Protein AF-A0A9D4DYD1-F1 (afdb_monomer_lite)

Structure (mmCIF, N/CA/C/O backbone):
data_AF-A0A9D4DYD1-F1
#
_entry.id   AF-A0A9D4DYD1-F1
#
loop_
_atom_site.group_PDB
_atom_site.id
_atom_site.type_symbol
_atom_site.label_atom_id
_atom_site.label_alt_id
_atom_site.label_comp_id
_atom_site.label_asym_id
_atom_site.label_entity_id
_atom_site.label_seq_id
_atom_site.pdbx_PDB_ins_code
_atom_site.Cartn_x
_atom_site.Cartn_y
_atom_site.Cartn_z
_atom_site.occupancy
_atom_site.B_iso_or_equiv
_atom_site.auth_seq_id
_atom_site.auth_comp_id
_atom_site.auth_asym_id
_atom_site.auth_atom_id
_atom_site.pdbx_PDB_model_num
ATOM 1 N N . MET A 1 1 ? -7.680 -1.343 9.621 1.00 71.38 1 MET A N 1
ATOM 2 C CA . MET A 1 1 ? -7.291 -2.514 10.446 1.00 71.38 1 MET A CA 1
ATOM 3 C C . MET A 1 1 ? -6.894 -2.141 11.873 1.00 71.38 1 MET A C 1
ATOM 5 O O . MET A 1 1 ? -7.436 -2.750 12.785 1.00 71.38 1 MET A O 1
ATOM 9 N N . ALA A 1 2 ? -6.040 -1.127 12.068 1.00 70.44 2 ALA A N 1
ATOM 10 C CA . ALA A 1 2 ? -5.402 -0.771 13.347 1.00 70.44 2 ALA A CA 1
ATOM 11 C C . ALA A 1 2 ? -6.279 -0.787 14.620 1.00 70.44 2 ALA A C 1
ATOM 13 O O . ALA A 1 2 ? -5.787 -1.124 15.686 1.00 70.44 2 ALA A O 1
ATOM 14 N N . GLU A 1 3 ? -7.568 -0.459 14.539 1.00 66.12 3 GLU A N 1
ATOM 15 C CA . GLU A 1 3 ? -8.412 -0.329 15.735 1.00 66.12 3 GLU A CA 1
ATOM 16 C C . GLU A 1 3 ? -9.055 -1.645 16.221 1.00 66.12 3 GLU A C 1
ATOM 18 O O . GLU A 1 3 ? -9.570 -1.678 17.337 1.00 66.12 3 GLU A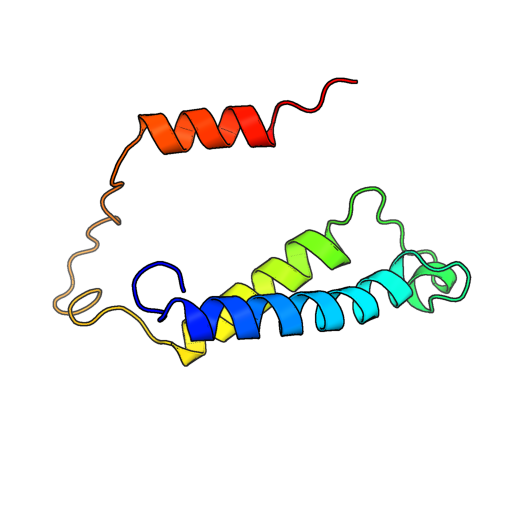 O 1
ATOM 23 N N . ARG A 1 4 ? -9.110 -2.710 15.398 1.00 77.62 4 ARG A N 1
ATOM 24 C CA . ARG A 1 4 ? -9.866 -3.950 15.714 1.00 77.62 4 ARG A CA 1
ATOM 25 C C . ARG A 1 4 ? -9.239 -5.263 15.248 1.00 77.62 4 ARG A C 1
ATOM 27 O O . ARG A 1 4 ? -9.825 -6.324 15.449 1.00 77.62 4 ARG A O 1
ATOM 34 N N . THR A 1 5 ? -8.071 -5.227 14.619 1.00 83.44 5 THR A N 1
ATOM 35 C CA . THR A 1 5 ? -7.365 -6.453 14.236 1.00 83.44 5 THR A CA 1
ATOM 36 C C . THR A 1 5 ? -6.540 -7.005 15.383 1.00 83.44 5 THR A C 1
ATOM 38 O O . THR A 1 5 ? -5.802 -6.265 16.030 1.00 83.44 5 THR A O 1
ATOM 41 N N . LYS A 1 6 ? -6.601 -8.324 15.588 1.00 86.88 6 LYS A N 1
ATOM 42 C CA . LYS A 1 6 ? -5.648 -9.020 16.457 1.00 86.88 6 LYS A CA 1
ATOM 43 C C . LYS A 1 6 ? -4.248 -8.943 15.838 1.00 86.88 6 LYS A C 1
ATOM 45 O O . LYS A 1 6 ? -4.108 -9.080 14.622 1.00 86.88 6 LYS A O 1
ATOM 50 N N . LEU A 1 7 ? -3.223 -8.778 16.675 1.00 88.44 7 LEU A N 1
ATOM 51 C CA . LEU A 1 7 ? -1.830 -8.670 16.227 1.00 88.44 7 LEU A CA 1
ATOM 52 C C . LEU A 1 7 ? -1.372 -9.856 15.346 1.00 88.44 7 LEU A C 1
ATOM 54 O O . LEU A 1 7 ? -0.799 -9.592 14.290 1.00 88.44 7 LEU A O 1
ATOM 58 N N . PRO A 1 8 ? -1.689 -11.132 15.661 1.00 90.56 8 PRO A N 1
ATOM 59 C CA . PRO A 1 8 ? -1.308 -12.253 14.795 1.00 90.56 8 PRO A CA 1
ATOM 60 C C . PRO A 1 8 ? -1.942 -12.185 13.399 1.00 90.56 8 PRO A C 1
ATOM 62 O O . PRO A 1 8 ? -1.290 -12.472 12.400 1.00 90.56 8 PRO A O 1
ATOM 65 N N . SER A 1 9 ? -3.204 -11.749 13.310 1.00 89.00 9 SER A N 1
ATOM 66 C CA . SER A 1 9 ? -3.891 -11.563 12.026 1.00 89.00 9 SER A CA 1
ATOM 67 C C . SER A 1 9 ? -3.250 -10.447 11.201 1.00 89.00 9 SER A C 1
ATOM 69 O O . SER A 1 9 ? -3.150 -10.569 9.984 1.00 89.00 9 SER A O 1
ATOM 71 N N . TYR A 1 10 ? -2.789 -9.378 11.860 1.00 89.06 10 TYR A N 1
ATOM 72 C CA . TYR A 1 10 ? -2.061 -8.290 11.207 1.00 89.06 10 TYR A CA 1
ATOM 73 C C . TYR A 1 10 ? -0.707 -8.757 10.658 1.00 89.06 10 TYR A C 1
ATOM 75 O O . TYR A 1 10 ? -0.382 -8.456 9.515 1.00 89.06 10 TYR A O 1
ATOM 83 N N . MET A 1 11 ? 0.057 -9.528 11.438 1.00 91.25 11 MET A N 1
ATOM 84 C CA . MET A 1 11 ? 1.349 -10.073 11.005 1.00 91.25 11 MET A CA 1
ATOM 85 C C . MET A 1 11 ? 1.198 -10.986 9.784 1.00 91.25 11 MET A C 1
ATOM 87 O O . MET A 1 11 ? 1.894 -10.791 8.790 1.00 91.25 11 MET A O 1
ATOM 91 N N . LEU A 1 12 ? 0.245 -11.924 9.821 1.00 91.69 12 LEU A N 1
ATOM 92 C CA . LEU A 1 12 ? -0.021 -12.820 8.693 1.00 91.69 12 LEU A CA 1
ATOM 93 C C . LEU A 1 12 ? -0.434 -12.039 7.440 1.00 91.69 12 LEU A C 1
ATOM 95 O O . LEU A 1 12 ? 0.093 -12.273 6.355 1.00 91.69 12 LEU A O 1
ATOM 99 N N . PHE A 1 13 ? -1.342 -11.075 7.598 1.00 90.12 13 PHE A N 1
ATOM 100 C CA . PHE A 1 13 ? -1.757 -10.202 6.506 1.00 90.12 13 PHE A CA 1
ATOM 101 C C . PHE A 1 13 ? -0.582 -9.414 5.922 1.00 90.12 13 PHE A C 1
ATOM 103 O O . PHE A 1 13 ? -0.460 -9.317 4.706 1.00 90.12 13 PHE A O 1
ATOM 110 N N . SER A 1 14 ? 0.301 -8.884 6.770 1.00 90.38 14 SER A N 1
ATOM 111 C CA . SER A 1 14 ? 1.481 -8.140 6.332 1.00 90.38 14 SER A CA 1
ATOM 112 C C . SER A 1 14 ? 2.427 -9.015 5.508 1.00 90.38 14 SER A C 1
ATOM 114 O O . SER A 1 14 ? 2.906 -8.565 4.473 1.00 90.38 14 SER A O 1
ATOM 116 N N . MET A 1 15 ? 2.666 -10.265 5.920 1.00 92.56 15 MET A N 1
ATOM 117 C CA . MET A 1 15 ? 3.494 -11.203 5.152 1.00 92.56 15 MET A CA 1
ATOM 118 C C . MET A 1 15 ? 2.870 -11.527 3.791 1.00 92.56 15 MET A C 1
ATOM 120 O O . MET A 1 15 ? 3.563 -11.506 2.776 1.00 92.56 15 MET A O 1
ATOM 124 N N . LEU A 1 16 ? 1.557 -11.773 3.754 1.00 91.12 16 LEU A N 1
ATOM 125 C CA . LEU A 1 16 ? 0.832 -12.012 2.504 1.00 91.12 16 LEU A CA 1
ATOM 126 C C . LEU A 1 16 ? 0.884 -10.791 1.582 1.00 91.12 16 LEU A C 1
ATOM 128 O O . LEU A 1 16 ? 1.133 -10.936 0.388 1.00 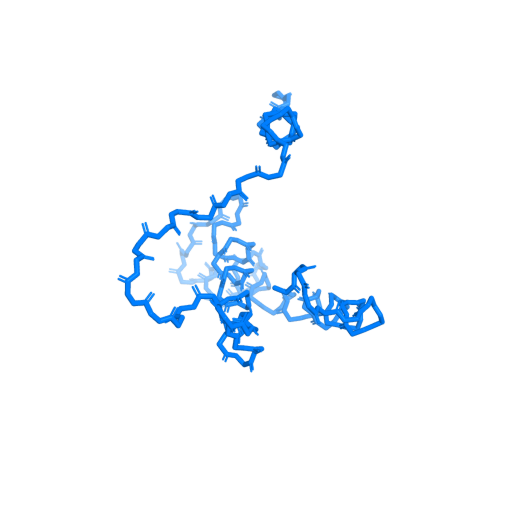91.12 16 LEU A O 1
ATOM 132 N N . ASN A 1 17 ? 0.703 -9.590 2.133 1.00 90.62 17 ASN A N 1
ATOM 133 C CA . ASN A 1 17 ? 0.763 -8.346 1.378 1.00 90.62 17 ASN A CA 1
ATOM 134 C C . ASN A 1 17 ? 2.154 -8.103 0.770 1.00 90.62 17 ASN A C 1
ATOM 136 O O . ASN A 1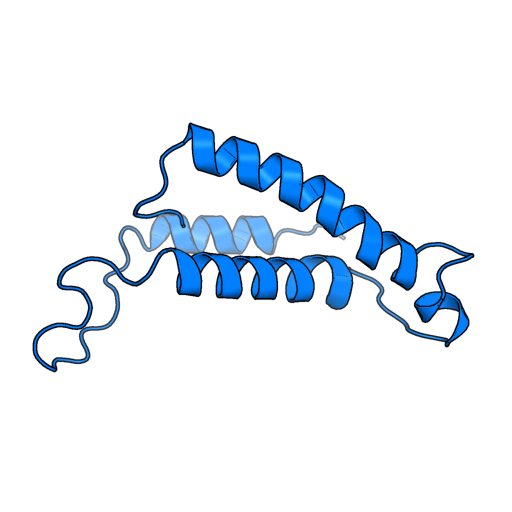 17 ? 2.234 -7.596 -0.344 1.00 90.62 17 ASN A O 1
ATOM 140 N N . SER A 1 18 ? 3.239 -8.506 1.442 1.00 89.69 18 SER A N 1
ATOM 141 C CA . SER A 1 18 ? 4.596 -8.426 0.880 1.00 89.69 18 SER A CA 1
ATOM 142 C C . SER A 1 18 ? 4.771 -9.288 -0.373 1.00 89.69 18 SER A C 1
ATOM 144 O O . SER A 1 18 ? 5.376 -8.839 -1.343 1.00 89.69 18 SER A O 1
ATOM 146 N N . VAL A 1 19 ? 4.211 -10.502 -0.384 1.00 90.88 19 VAL A N 1
ATOM 147 C CA . VAL A 1 19 ? 4.232 -11.379 -1.570 1.00 90.88 19 VAL A CA 1
ATOM 148 C C . VAL A 1 19 ? 3.353 -10.804 -2.681 1.00 90.88 19 VAL A C 1
ATOM 150 O O . VAL A 1 19 ? 3.744 -10.780 -3.846 1.00 90.88 19 VAL A O 1
ATOM 153 N N . LEU A 1 20 ? 2.176 -10.290 -2.316 1.00 90.62 20 LEU A N 1
ATOM 154 C CA . LEU A 1 20 ? 1.237 -9.666 -3.248 1.00 90.62 20 LEU A CA 1
ATOM 155 C C . LEU A 1 20 ? 1.839 -8.431 -3.923 1.00 90.62 20 LEU A C 1
ATOM 157 O O . LEU A 1 20 ? 1.664 -8.256 -5.122 1.00 90.62 20 LEU A O 1
ATOM 161 N N . PHE A 1 21 ? 2.592 -7.620 -3.177 1.00 92.44 21 PHE A N 1
ATOM 162 C CA . PHE A 1 21 ? 3.324 -6.461 -3.687 1.00 92.44 21 PHE A CA 1
ATOM 163 C C . PHE A 1 21 ? 4.354 -6.831 -4.766 1.00 92.44 21 PHE A C 1
ATOM 165 O O . PHE A 1 21 ? 4.527 -6.081 -5.727 1.00 92.44 21 PHE A O 1
ATOM 172 N N . SER A 1 22 ? 5.011 -7.992 -4.653 1.00 92.94 22 SER A N 1
ATOM 173 C CA . SER A 1 22 ? 6.042 -8.414 -5.612 1.00 92.94 22 SER A CA 1
ATOM 174 C C . SER A 1 22 ? 5.508 -8.563 -7.040 1.00 92.94 22 SER A C 1
ATOM 176 O O . SER A 1 22 ? 6.253 -8.343 -7.993 1.00 92.94 22 SER A O 1
ATOM 178 N N . VAL A 1 23 ? 4.225 -8.898 -7.208 1.00 93.38 23 VAL A N 1
ATOM 179 C CA . VAL A 1 23 ? 3.623 -9.126 -8.529 1.00 93.38 23 VAL A CA 1
ATOM 180 C C . VAL A 1 23 ? 3.435 -7.808 -9.309 1.00 93.38 23 VAL A C 1
ATOM 182 O O . VAL A 1 23 ? 4.022 -7.687 -10.386 1.00 93.38 23 VAL A O 1
ATOM 185 N N . PRO A 1 24 ? 2.726 -6.778 -8.797 1.00 91.88 24 PRO A N 1
ATOM 186 C CA . PRO A 1 24 ? 2.654 -5.469 -9.449 1.00 91.88 24 PRO A CA 1
ATOM 187 C C . PRO A 1 24 ? 4.012 -4.778 -9.571 1.00 91.88 24 PRO A C 1
ATOM 189 O O . PRO A 1 24 ? 4.269 -4.130 -10.582 1.00 91.88 24 PRO A O 1
ATOM 192 N N . ALA A 1 25 ? 4.898 -4.939 -8.580 1.00 93.44 25 ALA A N 1
ATOM 193 C CA . ALA A 1 25 ? 6.256 -4.408 -8.659 1.00 93.44 25 ALA A CA 1
ATOM 194 C C . ALA A 1 25 ? 7.022 -5.004 -9.852 1.00 93.44 25 ALA A C 1
ATOM 196 O O . ALA A 1 25 ? 7.671 -4.270 -10.593 1.00 93.44 25 ALA A O 1
ATOM 197 N N . HIS A 1 26 ? 6.887 -6.312 -10.100 1.00 93.69 26 HIS A N 1
ATOM 198 C CA . HIS A 1 26 ? 7.488 -6.958 -11.267 1.00 93.69 26 HIS A CA 1
ATOM 199 C C . HIS A 1 26 ? 6.913 -6.422 -12.583 1.00 93.69 26 HIS A C 1
ATOM 201 O O . HIS A 1 26 ? 7.661 -6.164 -13.519 1.00 93.69 26 HIS A O 1
ATOM 207 N N . TRP A 1 27 ? 5.599 -6.209 -12.671 1.00 94.19 27 TRP A N 1
ATOM 208 C CA . TRP A 1 27 ? 4.986 -5.689 -13.897 1.00 94.19 27 TRP A CA 1
ATOM 209 C C . TRP A 1 27 ? 5.516 -4.308 -14.290 1.00 94.19 27 TRP A C 1
ATOM 211 O O . TRP A 1 27 ? 5.705 -4.057 -15.480 1.00 94.19 27 TRP A O 1
ATOM 221 N N . VAL A 1 28 ? 5.735 -3.439 -13.300 1.00 93.62 28 VAL A N 1
ATOM 222 C CA . VAL A 1 28 ? 6.076 -2.023 -13.491 1.00 93.62 28 VAL A CA 1
ATOM 223 C C . VAL A 1 28 ? 7.586 -1.779 -13.567 1.00 93.62 28 VAL A C 1
ATOM 225 O O . VAL A 1 28 ? 8.021 -0.964 -14.376 1.00 93.62 28 VAL A O 1
ATOM 228 N N . TRP A 1 29 ? 8.388 -2.465 -12.746 1.00 93.56 29 TRP A N 1
ATOM 229 C CA . TRP A 1 29 ? 9.819 -2.163 -12.589 1.00 93.56 29 TRP A CA 1
ATOM 230 C C . TRP A 1 29 ? 10.774 -3.219 -13.137 1.00 93.56 29 TRP A C 1
ATOM 232 O O . TRP A 1 29 ? 11.958 -2.926 -13.296 1.00 93.56 29 TRP A O 1
ATOM 242 N N . ALA A 1 30 ? 10.317 -4.444 -13.413 1.00 93.50 30 ALA A N 1
ATOM 243 C CA . ALA A 1 30 ? 11.200 -5.429 -14.024 1.00 93.50 30 ALA A CA 1
ATOM 244 C C . ALA A 1 30 ? 11.423 -5.103 -15.504 1.00 93.50 30 ALA A C 1
ATOM 246 O O . ALA A 1 30 ? 10.503 -4.680 -16.204 1.00 93.50 30 ALA A O 1
ATOM 247 N N . SER A 1 31 ? 12.629 -5.376 -16.005 1.00 90.00 31 SER A N 1
ATOM 248 C CA . SER A 1 31 ? 12.977 -5.172 -17.418 1.00 90.00 31 SER A CA 1
ATOM 249 C C . SER A 1 31 ? 12.113 -6.002 -18.373 1.00 90.00 31 SER A C 1
ATOM 251 O O . SER A 1 31 ? 11.859 -5.588 -19.500 1.00 90.00 31 SER A O 1
ATOM 253 N N . ASN A 1 32 ? 11.630 -7.159 -17.916 1.00 93.56 32 ASN A N 1
ATOM 254 C CA . ASN A 1 32 ? 10.690 -8.028 -18.622 1.00 93.56 32 ASN A CA 1
ATOM 255 C C . ASN A 1 32 ? 9.227 -7.839 -18.167 1.00 93.56 32 ASN A C 1
ATOM 257 O O . ASN A 1 32 ? 8.366 -8.649 -18.514 1.00 93.56 32 ASN A O 1
ATOM 261 N N . GLY A 1 33 ? 8.941 -6.807 -17.372 1.00 92.62 33 GLY A N 1
ATOM 262 C CA . GLY A 1 33 ? 7.595 -6.473 -16.929 1.00 92.62 33 GLY A CA 1
ATOM 263 C C . GLY A 1 33 ? 6.735 -5.998 -18.098 1.00 92.62 33 GLY A C 1
ATOM 264 O O . GLY A 1 33 ? 7.165 -5.197 -18.926 1.00 92.62 33 GLY A O 1
ATOM 265 N N . TRP A 1 34 ? 5.496 -6.478 -18.184 1.00 94.69 34 TRP A N 1
ATOM 266 C CA . TRP A 1 34 ? 4.623 -6.138 -19.310 1.00 94.69 34 TRP A CA 1
ATOM 267 C C . TRP A 1 34 ? 4.196 -4.660 -19.304 1.00 94.69 34 TRP A C 1
ATOM 269 O O . TRP A 1 34 ? 4.113 -4.058 -20.369 1.00 94.69 34 TRP A O 1
ATOM 279 N N . LEU A 1 35 ? 3.976 -4.048 -18.130 1.00 92.00 35 LEU A N 1
ATOM 280 C CA . LEU A 1 35 ? 3.677 -2.611 -18.029 1.00 92.00 35 LEU A CA 1
ATOM 281 C C . LEU A 1 35 ? 4.908 -1.765 -18.355 1.00 92.00 35 LEU A C 1
ATOM 283 O O . LEU A 1 35 ? 4.781 -0.742 -19.026 1.00 92.00 35 LEU A O 1
ATOM 287 N N . HIS A 1 36 ? 6.091 -2.217 -17.936 1.00 91.69 36 HIS A N 1
ATOM 288 C CA . HIS A 1 36 ? 7.353 -1.598 -18.327 1.00 91.69 36 HIS A CA 1
ATOM 289 C C . HIS A 1 36 ? 7.532 -1.606 -19.856 1.00 91.69 36 HIS A C 1
ATOM 291 O O . HIS A 1 36 ? 7.809 -0.568 -20.452 1.00 91.69 36 HIS A O 1
ATOM 297 N N . ALA A 1 37 ? 7.273 -2.744 -20.510 1.00 93.31 37 ALA A N 1
ATOM 298 C CA . ALA A 1 37 ? 7.357 -2.885 -21.966 1.00 93.31 37 ALA A CA 1
ATOM 299 C C . ALA A 1 37 ? 6.341 -2.019 -22.737 1.00 93.31 37 ALA A C 1
ATOM 301 O O . ALA A 1 37 ? 6.602 -1.629 -23.873 1.00 93.31 37 ALA A O 1
ATOM 302 N N . LEU A 1 38 ? 5.200 -1.687 -22.123 1.00 94.62 38 LEU A N 1
ATOM 303 C CA . LEU A 1 38 ? 4.211 -0.753 -22.675 1.00 94.62 38 LEU A CA 1
ATOM 304 C C . LEU A 1 38 ? 4.610 0.728 -22.518 1.00 94.62 38 LEU A C 1
ATOM 306 O O . LEU A 1 38 ? 3.883 1.601 -22.990 1.00 94.62 38 LEU A O 1
ATOM 310 N N . GLY A 1 39 ? 5.742 1.025 -21.871 1.00 92.31 39 GLY A N 1
ATOM 311 C CA . GLY A 1 39 ? 6.243 2.385 -21.670 1.00 92.31 39 GLY A CA 1
ATOM 312 C C . GLY A 1 39 ? 5.700 3.085 -20.423 1.00 92.31 39 GLY A C 1
ATOM 313 O O . GLY A 1 39 ? 5.771 4.311 -20.338 1.00 92.31 39 GLY A O 1
ATOM 314 N N . LEU A 1 40 ? 5.148 2.345 -19.452 1.00 91.62 40 LEU A N 1
ATOM 315 C CA . LEU A 1 40 ? 4.734 2.926 -18.175 1.00 91.62 40 LEU A CA 1
ATOM 316 C C . LEU A 1 40 ? 5.955 3.457 -17.410 1.00 91.62 40 LEU A C 1
ATOM 318 O O . LEU A 1 40 ? 6.926 2.734 -17.189 1.00 91.62 40 LEU A O 1
ATOM 322 N N . VAL A 1 41 ?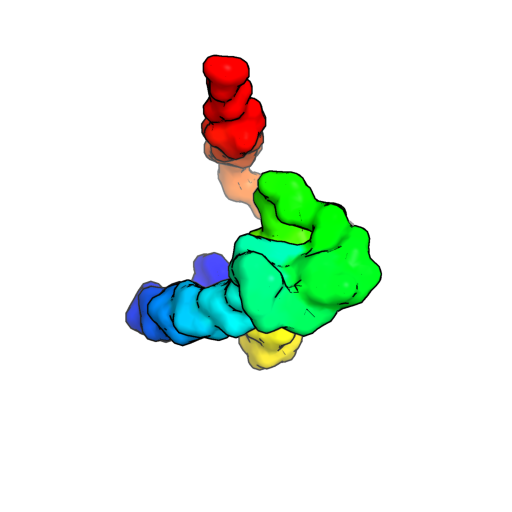 5.865 4.702 -16.941 1.00 91.12 41 VAL A N 1
ATOM 323 C CA . VAL A 1 41 ? 6.893 5.337 -16.111 1.00 91.12 41 VAL A CA 1
ATOM 324 C C . VAL A 1 41 ? 6.362 5.516 -14.693 1.00 91.12 41 VAL A C 1
ATOM 326 O O . VAL A 1 41 ? 5.450 6.306 -14.458 1.00 91.12 41 VAL A O 1
ATOM 329 N N . ASP A 1 42 ? 6.960 4.803 -13.741 1.00 91.81 42 ASP A N 1
ATOM 330 C CA . ASP A 1 42 ? 6.731 4.979 -12.306 1.00 91.81 42 ASP A CA 1
ATOM 331 C C . ASP A 1 42 ? 8.078 4.966 -11.570 1.00 91.81 42 ASP A C 1
ATOM 333 O O . ASP A 1 42 ? 8.695 3.916 -11.396 1.00 91.81 42 ASP A O 1
ATOM 337 N N . ILE A 1 43 ? 8.550 6.151 -11.174 1.00 86.50 43 ILE A N 1
ATOM 338 C CA . ILE A 1 43 ? 9.912 6.362 -10.653 1.00 86.50 43 ILE A CA 1
ATOM 339 C C . ILE A 1 43 ? 10.019 5.976 -9.171 1.00 86.50 43 ILE A C 1
ATOM 341 O O . ILE A 1 43 ? 11.046 5.462 -8.740 1.00 86.50 43 ILE A O 1
ATOM 345 N N . ALA A 1 44 ? 8.965 6.230 -8.390 1.00 86.25 44 ALA A N 1
ATOM 346 C CA . ALA A 1 44 ? 8.993 6.131 -6.927 1.00 86.25 44 ALA A CA 1
ATOM 347 C C . ALA A 1 44 ? 7.910 5.206 -6.342 1.00 86.25 44 ALA A C 1
ATOM 349 O O . ALA A 1 44 ? 7.828 5.047 -5.127 1.00 86.25 44 ALA A O 1
ATOM 350 N N . GLY A 1 45 ? 7.085 4.572 -7.182 1.00 88.94 45 GLY A N 1
ATOM 351 C CA . GLY A 1 45 ? 6.129 3.549 -6.758 1.00 88.94 45 GLY A CA 1
ATOM 352 C C . GLY A 1 45 ? 4.728 4.066 -6.479 1.00 88.94 45 GLY A C 1
ATOM 353 O O . GLY A 1 45 ? 4.039 3.529 -5.609 1.00 88.94 45 GLY A O 1
ATOM 354 N N . ALA A 1 46 ? 4.269 5.073 -7.220 1.00 89.81 46 ALA A N 1
ATOM 355 C CA . ALA A 1 46 ? 2.887 5.538 -7.132 1.00 89.81 46 ALA A CA 1
ATOM 356 C C . ALA A 1 46 ? 1.886 4.387 -7.362 1.00 89.81 46 ALA A C 1
ATOM 358 O O . ALA A 1 46 ? 0.886 4.280 -6.652 1.00 89.81 46 ALA A O 1
ATOM 359 N N . GLY A 1 47 ? 2.176 3.478 -8.295 1.00 90.75 47 GLY A N 1
ATOM 360 C CA . GLY A 1 47 ? 1.374 2.287 -8.550 1.00 90.75 47 GLY A CA 1
ATOM 361 C C . GLY A 1 47 ? 1.620 1.180 -7.522 1.00 90.75 47 GLY A C 1
ATOM 362 O O . GLY A 1 47 ? 0.766 0.948 -6.659 1.00 90.75 47 GLY A O 1
ATOM 363 N N . PRO A 1 48 ? 2.768 0.480 -7.587 1.00 91.31 48 PRO A N 1
ATOM 364 C CA . PRO A 1 48 ? 3.026 -0.694 -6.761 1.00 91.31 48 PRO A C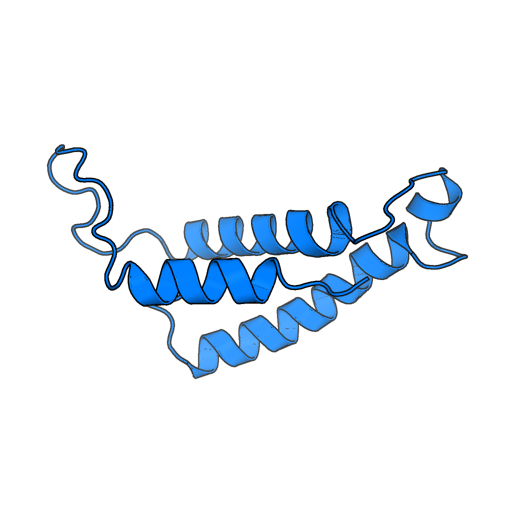A 1
ATOM 365 C C . PRO A 1 48 ? 2.976 -0.435 -5.254 1.00 91.31 48 PRO A C 1
ATOM 367 O O . PRO A 1 48 ? 2.544 -1.313 -4.518 1.00 91.31 48 PRO A O 1
ATOM 370 N N . VAL A 1 49 ? 3.394 0.740 -4.771 1.00 91.50 49 VAL A N 1
ATOM 371 C CA . VAL A 1 49 ? 3.437 1.035 -3.329 1.00 91.50 49 VAL A CA 1
ATOM 372 C C . VAL A 1 49 ? 2.133 1.691 -2.878 1.00 91.50 49 VAL A C 1
ATOM 374 O O . VAL A 1 49 ? 1.430 1.150 -2.021 1.00 91.50 49 VAL A O 1
ATOM 377 N N . HIS A 1 50 ? 1.772 2.838 -3.462 1.00 92.62 50 HIS A N 1
ATOM 378 C CA . HIS A 1 50 ? 0.647 3.635 -2.965 1.00 92.62 50 HIS A CA 1
ATOM 379 C C . HIS A 1 50 ? -0.720 3.100 -3.401 1.00 92.62 50 HIS A C 1
ATOM 381 O O . HIS A 1 50 ? -1.602 2.942 -2.555 1.00 92.62 50 HIS A O 1
ATOM 387 N N . ILE A 1 51 ? -0.915 2.795 -4.689 1.00 93.06 51 ILE A N 1
ATOM 388 C CA . ILE A 1 51 ? -2.212 2.308 -5.185 1.00 93.06 51 ILE A CA 1
ATOM 389 C C . ILE A 1 51 ? -2.504 0.907 -4.651 1.00 93.06 51 ILE A C 1
ATOM 391 O O . ILE A 1 51 ? -3.576 0.691 -4.087 1.00 93.06 51 ILE A O 1
ATOM 395 N N . VAL A 1 52 ? -1.564 -0.036 -4.774 1.00 93.12 52 VAL A N 1
ATOM 396 C CA . VAL A 1 52 ? -1.775 -1.412 -4.287 1.00 93.12 52 VAL A CA 1
ATOM 397 C C . VAL A 1 52 ? -1.988 -1.416 -2.774 1.00 93.12 52 VAL A C 1
ATOM 399 O O . VAL A 1 52 ? -2.959 -2.000 -2.296 1.00 93.12 52 VAL A O 1
ATOM 402 N N . GLY A 1 53 ? -1.145 -0.710 -2.011 1.00 91.75 53 GLY A N 1
ATOM 403 C CA . GLY A 1 53 ? -1.303 -0.598 -0.559 1.00 91.75 53 GLY A CA 1
ATOM 404 C C . GLY A 1 53 ? -2.633 0.047 -0.155 1.00 91.75 53 GLY A C 1
ATOM 405 O O . GLY A 1 53 ? -3.327 -0.456 0.734 1.00 91.75 53 GLY A O 1
ATOM 406 N N . GLY A 1 54 ? -3.031 1.119 -0.844 1.00 92.31 54 GLY A N 1
ATOM 407 C CA . GLY A 1 54 ? -4.302 1.807 -0.623 1.00 92.31 54 GLY A CA 1
ATOM 408 C C . GLY A 1 54 ? -5.514 0.921 -0.915 1.00 92.31 54 GLY A C 1
ATOM 409 O O . GLY A 1 54 ? -6.435 0.848 -0.098 1.00 92.31 54 GLY A O 1
ATOM 410 N N . PHE A 1 55 ? -5.502 0.194 -2.035 1.00 93.88 55 PHE A N 1
ATOM 411 C CA . PHE A 1 55 ? -6.599 -0.690 -2.427 1.00 93.88 55 PHE A CA 1
ATOM 412 C C . PHE A 1 55 ? -6.713 -1.902 -1.499 1.00 93.88 55 PHE A C 1
ATOM 414 O O . PHE A 1 55 ? -7.811 -2.258 -1.072 1.00 93.88 55 PHE A O 1
ATOM 421 N N . THR A 1 56 ? -5.585 -2.488 -1.097 1.00 91.81 56 THR A N 1
ATOM 422 C CA . THR A 1 56 ? -5.554 -3.562 -0.100 1.00 91.81 56 THR A CA 1
ATOM 423 C C . THR A 1 56 ? -6.116 -3.088 1.245 1.00 91.81 56 THR A C 1
ATOM 425 O O . THR A 1 56 ? -6.920 -3.788 1.863 1.00 91.81 56 THR A O 1
ATOM 428 N N . GLY A 1 57 ? -5.787 -1.865 1.675 1.00 90.62 57 GLY A N 1
ATOM 429 C CA . GLY A 1 57 ? -6.385 -1.237 2.856 1.00 90.62 57 GLY A CA 1
ATOM 430 C C . GLY A 1 57 ? -7.897 -1.010 2.723 1.00 90.62 57 GLY A C 1
ATOM 431 O O . GLY A 1 57 ? -8.654 -1.292 3.658 1.00 90.62 57 GLY A O 1
ATOM 432 N N . LEU A 1 58 ? -8.355 -0.551 1.556 1.00 92.25 58 LEU A N 1
ATOM 433 C CA . LEU A 1 58 ? -9.774 -0.373 1.250 1.00 92.25 58 LEU A CA 1
ATOM 434 C C . LEU A 1 58 ? -10.535 -1.704 1.329 1.00 92.25 58 LEU A C 1
ATOM 436 O O . LEU A 1 58 ? -11.499 -1.816 2.082 1.00 92.25 58 LEU A O 1
ATOM 440 N N . VAL A 1 59 ? -10.072 -2.741 0.632 1.00 92.25 59 VAL A N 1
ATOM 441 C CA . VAL A 1 59 ? -10.700 -4.071 0.662 1.00 92.25 59 VAL A CA 1
ATOM 442 C C . VAL A 1 59 ? -10.701 -4.636 2.084 1.00 92.25 59 VAL A C 1
ATOM 444 O O . VAL A 1 59 ? -11.736 -5.095 2.570 1.00 92.25 59 VAL A O 1
ATOM 447 N N . ALA A 1 60 ? -9.581 -4.533 2.802 1.00 89.75 60 ALA A N 1
ATOM 448 C CA . ALA A 1 60 ? -9.490 -5.003 4.180 1.00 89.75 60 ALA A CA 1
ATOM 449 C C . ALA A 1 60 ? -10.479 -4.283 5.113 1.00 89.75 60 ALA A C 1
ATOM 451 O O . ALA A 1 60 ? -11.068 -4.908 5.995 1.00 89.75 60 ALA A O 1
ATOM 452 N N . THR A 1 61 ? -10.692 -2.976 4.934 1.00 89.44 61 THR A N 1
ATOM 453 C CA . THR A 1 61 ? -11.665 -2.219 5.740 1.00 89.44 61 THR A CA 1
ATOM 454 C C . THR A 1 61 ? -13.115 -2.527 5.376 1.00 89.44 61 THR A C 1
ATOM 456 O O . THR A 1 61 ? -13.939 -2.623 6.286 1.00 89.44 61 THR A O 1
ATOM 459 N N . LEU A 1 62 ? -13.424 -2.761 4.097 1.00 90.50 62 LEU A N 1
ATOM 460 C CA . LEU A 1 62 ? -14.752 -3.201 3.655 1.00 90.50 62 LEU A CA 1
ATOM 461 C C . LEU A 1 62 ? -15.131 -4.555 4.269 1.00 90.50 62 LEU A C 1
ATOM 463 O O . LEU A 1 62 ? -16.250 -4.721 4.754 1.00 90.50 62 LEU A O 1
ATOM 467 N N . ILE A 1 63 ? -14.184 -5.497 4.316 1.00 90.31 63 ILE A N 1
ATOM 468 C CA . ILE A 1 63 ? -14.385 -6.820 4.923 1.00 90.31 63 ILE A CA 1
ATOM 469 C C . ILE A 1 63 ? -14.510 -6.712 6.449 1.00 90.31 63 ILE A C 1
ATOM 471 O O . ILE A 1 63 ? -15.418 -7.298 7.040 1.00 90.31 63 ILE A O 1
ATOM 475 N N . LEU A 1 64 ? -13.619 -5.948 7.096 1.00 89.00 64 LEU A N 1
ATOM 476 C CA . LEU A 1 64 ? -13.597 -5.793 8.555 1.00 89.00 64 LEU A CA 1
ATOM 477 C C . LEU A 1 64 ? -14.824 -5.046 9.096 1.00 89.00 64 LEU A C 1
ATOM 479 O O . LEU A 1 64 ? -15.195 -5.266 10.250 1.00 89.00 64 LEU A O 1
ATOM 483 N N . LYS A 1 65 ? -15.455 -4.206 8.261 1.00 87.56 65 LYS A N 1
ATOM 484 C CA . LYS A 1 65 ? -16.598 -3.344 8.594 1.00 87.56 65 LYS A CA 1
ATOM 485 C C . LYS A 1 65 ? -16.247 -2.253 9.626 1.00 87.56 65 LYS A C 1
ATOM 487 O O . LYS A 1 65 ? -15.191 -2.286 10.267 1.00 87.56 65 LYS A O 1
ATOM 492 N N . PRO A 1 66 ? -17.097 -1.221 9.777 1.00 85.19 66 PRO A N 1
ATOM 493 C CA . PRO A 1 66 ? -16.846 -0.157 10.742 1.00 85.19 66 PRO A CA 1
ATOM 494 C C . PRO A 1 66 ? -16.921 -0.615 12.196 1.00 85.19 66 PRO A C 1
ATOM 496 O O . PRO A 1 66 ? -17.547 -1.619 12.538 1.00 85.19 66 PRO A O 1
ATOM 499 N N . ARG A 1 67 ? -16.323 0.185 13.087 1.00 82.06 67 ARG A N 1
ATOM 500 C CA . ARG A 1 67 ? -16.460 -0.024 14.531 1.00 82.06 67 ARG A CA 1
ATOM 501 C C . ARG A 1 67 ? -17.940 0.009 14.938 1.00 82.06 67 ARG A C 1
ATOM 503 O O . ARG A 1 67 ? -18.701 0.855 14.470 1.00 82.06 67 ARG A O 1
ATOM 510 N N . HIS A 1 68 ? -18.330 -0.872 15.860 1.00 80.94 68 HIS A N 1
ATOM 511 C CA . HIS A 1 68 ? -19.644 -0.812 16.511 1.00 80.94 68 HIS A CA 1
ATOM 512 C C . HIS A 1 68 ? -19.895 0.594 17.058 1.00 80.94 68 HIS A C 1
ATOM 514 O O . HIS A 1 68 ? -19.004 1.178 17.675 1.00 80.94 68 HIS A O 1
ATOM 520 N N . GLY A 1 69 ? -21.085 1.135 16.803 1.00 78.94 69 GLY A N 1
ATOM 521 C CA . GLY A 1 69 ? -21.448 2.480 17.245 1.00 78.94 69 GLY A CA 1
ATOM 522 C C . GLY A 1 69 ? -20.855 3.624 16.414 1.00 78.94 69 GLY A C 1
ATOM 523 O O . GLY A 1 69 ? -21.231 4.765 16.643 1.00 78.94 69 GLY A O 1
ATOM 524 N N . ARG A 1 70 ? -19.960 3.373 15.439 1.00 76.44 70 ARG A N 1
ATOM 525 C CA . ARG A 1 70 ? -19.254 4.456 14.720 1.00 76.44 70 ARG A CA 1
ATOM 526 C C . ARG A 1 70 ? -20.166 5.333 13.868 1.00 76.44 70 ARG A C 1
ATOM 528 O O . ARG A 1 70 ? -19.900 6.526 13.762 1.00 76.44 70 ARG A O 1
ATOM 535 N N . TYR A 1 71 ? -21.185 4.729 13.264 1.00 80.62 71 TYR A N 1
ATOM 536 C CA . TYR A 1 71 ? -22.115 5.381 12.335 1.00 80.62 71 TYR A CA 1
ATOM 537 C C . TYR A 1 71 ? -23.579 5.279 12.795 1.00 80.62 71 TYR A C 1
ATOM 539 O O . TYR A 1 71 ? -24.492 5.402 11.986 1.00 80.62 71 TYR A O 1
ATOM 547 N N . VAL A 1 72 ? -23.817 4.998 14.080 1.00 72.94 72 VAL A N 1
ATOM 548 C CA . VAL A 1 72 ? -25.168 4.795 14.625 1.00 72.94 72 VAL A CA 1
ATOM 549 C C . VAL A 1 72 ? -25.678 6.120 15.188 1.00 72.94 72 VAL A C 1
ATOM 551 O O . VAL A 1 72 ? -25.008 6.705 16.034 1.00 72.94 72 VAL A O 1
ATOM 554 N N . GLY A 1 73 ? -26.846 6.581 14.727 1.00 67.44 73 GLY A N 1
ATOM 555 C CA . GLY A 1 73 ? -27.397 7.897 15.070 1.00 67.44 73 GLY A CA 1
ATOM 556 C C . GLY A 1 73 ? -26.642 9.009 14.342 1.00 67.44 73 GLY A C 1
ATOM 557 O O . GLY A 1 73 ? -25.497 9.309 14.664 1.00 67.44 73 GLY A O 1
ATOM 558 N N . VAL A 1 74 ? -27.262 9.590 13.316 1.00 61.44 74 VAL A N 1
ATOM 559 C CA . VAL A 1 74 ? -26.643 10.567 12.410 1.00 61.44 74 VAL A CA 1
ATOM 560 C C . VAL A 1 74 ? -26.154 11.792 13.183 1.00 61.44 74 VAL A C 1
ATOM 562 O O . VAL A 1 74 ? -26.886 12.746 13.409 1.00 61.44 74 VAL A O 1
ATOM 565 N N . VAL A 1 75 ? -24.882 11.784 13.557 1.00 60.00 75 VAL A N 1
ATOM 566 C CA . VAL A 1 75 ? -24.107 12.990 13.807 1.00 60.00 75 VAL A CA 1
ATOM 567 C C . VAL A 1 75 ? -22.768 12.748 13.134 1.00 60.00 75 VAL A C 1
ATOM 569 O O . VAL A 1 75 ? -22.039 11.832 13.514 1.00 60.00 75 VAL A O 1
ATOM 572 N N . ASN A 1 76 ? -22.465 13.561 12.122 1.00 63.16 76 ASN A N 1
ATOM 573 C CA . ASN A 1 76 ? -21.164 13.681 11.461 1.00 63.16 76 ASN A CA 1
ATOM 574 C C . ASN A 1 76 ? -20.093 14.114 12.480 1.00 63.16 76 ASN A C 1
ATOM 576 O O . ASN A 1 76 ? -19.564 15.218 12.418 1.00 63.16 76 ASN A O 1
ATOM 580 N N . ARG A 1 77 ? -19.791 13.277 13.479 1.00 65.31 77 ARG A N 1
ATOM 581 C CA . ARG A 1 77 ? -18.701 13.539 14.411 1.00 65.31 77 ARG A CA 1
ATOM 582 C C . ARG A 1 77 ? -17.404 13.160 13.706 1.00 65.31 77 ARG A C 1
ATOM 584 O O . ARG A 1 77 ? -17.193 11.957 13.456 1.00 65.31 77 ARG A O 1
ATOM 591 N N . PRO A 1 78 ? -16.545 14.144 13.381 1.00 69.94 78 PRO A N 1
ATOM 592 C CA . PRO A 1 78 ? -15.250 13.843 12.805 1.00 69.94 78 PRO A CA 1
ATOM 593 C C . PRO A 1 78 ? -14.503 12.877 13.737 1.00 69.94 78 PRO A C 1
ATOM 595 O O . PRO A 1 78 ? -14.706 12.908 14.957 1.00 69.94 78 PRO A O 1
ATOM 598 N N . PRO A 1 79 ? -13.712 11.942 13.184 1.00 72.12 79 PRO A N 1
ATOM 599 C CA . PRO A 1 79 ? -12.881 11.074 14.006 1.00 72.12 79 PRO A CA 1
ATOM 600 C C . PRO A 1 79 ? -12.022 11.926 14.944 1.00 72.12 79 PRO A C 1
ATOM 602 O O . PRO A 1 79 ? -11.368 12.870 14.508 1.00 72.12 79 PRO A O 1
ATOM 605 N N . VAL A 1 80 ? -12.043 11.593 16.233 1.00 79.06 80 VAL A N 1
ATOM 606 C CA . VAL A 1 80 ? -11.203 12.263 17.226 1.00 79.06 80 VAL A CA 1
ATOM 607 C C . VAL A 1 80 ? -9.781 11.739 17.057 1.00 79.06 80 VAL A C 1
ATOM 609 O O . VAL A 1 80 ? -9.552 10.531 17.134 1.00 79.06 80 VAL A O 1
ATOM 612 N N . MET A 1 81 ? -8.840 12.641 16.795 1.00 82.56 81 MET A N 1
ATOM 613 C CA . MET A 1 81 ? -7.420 12.311 16.732 1.00 82.56 81 MET A CA 1
ATOM 614 C C . MET A 1 81 ? -6.893 12.054 18.146 1.00 82.56 81 MET A C 1
ATOM 616 O O . MET A 1 81 ? -7.142 12.845 19.050 1.00 82.56 81 MET A O 1
ATOM 620 N N . SER A 1 82 ? -6.167 10.952 18.340 1.00 84.56 82 SER A N 1
ATOM 621 C CA . SER A 1 82 ? -5.660 10.560 19.661 1.00 84.56 82 SER A CA 1
ATOM 622 C C . SER A 1 82 ? -4.473 11.406 20.130 1.00 84.56 82 SER A C 1
ATOM 624 O O . SER A 1 82 ? -4.409 11.749 21.305 1.00 84.56 82 SER A O 1
ATOM 626 N N . SER A 1 83 ? -3.539 11.749 19.235 1.00 92.62 83 SER A N 1
ATOM 627 C CA . SER A 1 83 ? -2.382 12.601 19.542 1.00 92.62 83 SER A CA 1
ATOM 628 C C . SER A 1 83 ? -1.922 13.394 18.306 1.00 92.62 83 SER A C 1
ATOM 630 O O . SER A 1 83 ? -1.381 12.788 17.375 1.00 92.62 83 SER A O 1
ATOM 632 N N . PRO A 1 84 ? -2.095 14.732 18.274 1.00 91.88 84 PRO A N 1
ATOM 633 C CA . PRO A 1 84 ? -1.572 15.578 17.196 1.00 91.88 84 PRO A CA 1
ATOM 634 C C . PRO A 1 84 ? -0.045 15.525 17.094 1.00 91.88 84 PRO A C 1
ATOM 636 O O . PRO A 1 84 ? 0.493 15.520 15.990 1.00 91.88 84 PRO A O 1
ATOM 639 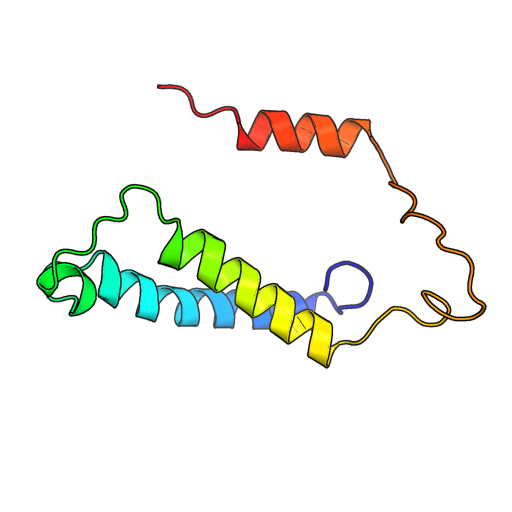N N . THR A 1 85 ? 0.662 15.431 18.223 1.00 94.69 85 THR A N 1
ATOM 640 C CA . THR A 1 85 ? 2.131 15.414 18.254 1.00 94.69 85 THR A CA 1
ATOM 641 C C . THR A 1 85 ? 2.698 14.208 17.513 1.00 94.69 85 THR A C 1
ATOM 643 O O . THR A 1 85 ? 3.617 14.360 16.714 1.00 94.69 85 THR A O 1
ATOM 646 N N . ASN A 1 86 ? 2.117 13.019 17.707 1.00 94.12 86 ASN A N 1
ATOM 647 C CA . ASN A 1 86 ? 2.569 11.814 17.006 1.00 94.12 86 ASN A CA 1
ATOM 648 C C . ASN A 1 86 ? 2.275 11.883 15.502 1.00 94.12 86 ASN A C 1
ATOM 650 O O . ASN A 1 86 ? 3.073 11.395 14.706 1.00 94.12 86 ASN A O 1
ATOM 654 N N . ALA A 1 87 ? 1.154 12.497 15.107 1.00 92.25 87 ALA A N 1
ATOM 655 C CA . ALA A 1 87 ? 0.819 12.689 13.698 1.00 92.25 87 ALA A CA 1
ATOM 656 C C . ALA A 1 87 ? 1.823 13.625 13.004 1.00 92.25 87 ALA A C 1
ATOM 658 O O . ALA A 1 87 ? 2.311 13.307 11.921 1.00 92.25 87 ALA A O 1
ATOM 659 N N . VAL A 1 88 ? 2.183 14.737 13.653 1.00 94.06 88 VAL A N 1
ATOM 660 C CA . VAL A 1 88 ? 3.181 15.689 13.140 1.00 94.06 88 VAL A CA 1
ATOM 661 C C . VAL A 1 88 ? 4.583 15.072 13.117 1.00 94.06 88 VAL A C 1
ATOM 663 O O . VAL A 1 88 ? 5.291 15.209 12.123 1.00 94.06 88 VAL A O 1
ATOM 666 N N . LEU A 1 89 ? 4.977 14.334 14.160 1.00 94.19 89 LEU A N 1
ATOM 667 C CA . LEU A 1 89 ? 6.251 13.609 14.182 1.00 94.19 89 LEU A CA 1
ATOM 668 C C . LEU A 1 89 ? 6.343 12.602 13.025 1.00 94.19 89 LEU A C 1
ATOM 670 O O . LEU A 1 89 ? 7.345 12.570 12.314 1.00 94.19 89 LEU A O 1
ATOM 674 N N . GLY A 1 90 ? 5.281 11.822 12.801 1.00 93.00 90 GLY A N 1
ATOM 675 C CA . GLY A 1 90 ? 5.203 10.879 11.686 1.00 93.00 90 GLY A CA 1
ATOM 676 C C . GLY A 1 90 ? 5.261 11.568 10.321 1.00 93.00 90 GLY A C 1
ATOM 677 O O . GLY A 1 90 ? 5.948 11.080 9.429 1.00 93.00 90 GLY A O 1
ATOM 678 N N . MET A 1 91 ? 4.605 12.723 10.163 1.00 93.62 91 MET A N 1
ATOM 679 C CA . MET A 1 91 ? 4.697 13.532 8.943 1.00 93.62 91 MET A CA 1
ATOM 680 C C . MET A 1 91 ? 6.146 13.928 8.647 1.00 93.62 91 MET A C 1
ATOM 682 O O . MET A 1 91 ? 6.600 13.735 7.523 1.00 93.62 91 MET A O 1
ATOM 686 N N . PHE A 1 92 ? 6.880 14.440 9.638 1.00 93.88 92 PHE A N 1
ATOM 687 C CA . PHE A 1 92 ? 8.281 14.811 9.442 1.00 93.88 92 PHE A CA 1
ATOM 688 C C . PHE A 1 92 ? 9.164 13.606 9.119 1.00 93.88 92 PHE A C 1
ATOM 690 O O . PHE A 1 92 ? 10.011 13.729 8.246 1.00 93.88 92 PHE A O 1
ATOM 697 N N . MET A 1 93 ? 8.935 12.445 9.743 1.00 91.69 93 MET A N 1
ATOM 698 C CA . MET A 1 93 ? 9.668 11.209 9.425 1.00 91.69 93 MET A CA 1
ATOM 699 C C . MET A 1 93 ? 9.404 10.703 8.000 1.00 91.69 93 MET A C 1
ATOM 701 O O . MET A 1 93 ? 10.316 10.207 7.348 1.00 91.69 93 MET A O 1
ATOM 705 N N . LEU A 1 94 ? 8.163 10.813 7.514 1.00 89.38 94 LEU A N 1
ATOM 706 C CA . LEU A 1 94 ? 7.804 10.441 6.141 1.00 89.38 94 LEU A CA 1
ATOM 707 C C . LEU A 1 94 ? 8.358 11.437 5.117 1.00 89.38 94 LEU A C 1
ATOM 709 O O . LEU A 1 94 ? 8.721 11.041 4.014 1.00 89.38 94 LEU A O 1
ATOM 713 N N . TRP A 1 95 ? 8.400 12.723 5.475 1.00 87.38 95 TRP A N 1
ATOM 714 C CA . TRP A 1 95 ? 8.903 13.780 4.603 1.00 87.38 95 TRP A CA 1
ATOM 715 C C . TRP A 1 95 ? 10.427 13.809 4.555 1.00 87.38 95 TRP A C 1
ATOM 717 O O . TRP A 1 95 ? 10.967 14.144 3.507 1.00 87.38 95 TRP A O 1
ATOM 727 N N . SER A 1 96 ? 11.122 13.497 5.656 1.00 76.00 96 SER A N 1
ATOM 728 C CA . SER A 1 96 ? 12.580 13.600 5.774 1.00 76.00 96 SER A CA 1
ATOM 729 C C . SER A 1 96 ? 13.294 12.594 4.867 1.00 76.00 96 SER A C 1
ATOM 731 O O . SER A 1 96 ? 13.822 11.578 5.310 1.00 76.00 96 SER A O 1
ATOM 733 N N . VAL A 1 97 ? 13.297 12.894 3.578 1.00 61.44 97 VAL A N 1
ATOM 734 C CA . VAL A 1 97 ? 14.131 12.306 2.549 1.00 61.44 97 VAL A CA 1
ATOM 735 C C . VAL A 1 97 ? 15.231 13.330 2.334 1.00 61.44 97 VAL A C 1
ATOM 737 O O . VAL A 1 97 ? 15.007 14.398 1.764 1.00 61.44 97 VAL A O 1
ATOM 740 N N . SER A 1 98 ? 16.399 13.044 2.902 1.00 49.38 98 SER A N 1
ATOM 741 C CA . SER A 1 98 ? 17.612 13.780 2.567 1.00 49.38 98 SER A CA 1
ATOM 742 C C . SER A 1 98 ? 17.952 13.524 1.091 1.00 49.38 98 SER A C 1
ATOM 744 O O . SER A 1 98 ? 17.748 12.395 0.638 1.00 49.38 98 SER A O 1
ATOM 746 N N . PRO A 1 99 ? 18.411 14.551 0.353 1.00 52.47 99 PRO A N 1
ATOM 747 C CA . PRO A 1 99 ? 18.796 14.431 -1.053 1.00 52.47 99 PRO A CA 1
ATOM 748 C C . PRO A 1 99 ? 19.949 13.447 -1.278 1.00 52.47 99 PRO A C 1
ATOM 750 O O . PRO A 1 99 ? 20.756 13.247 -0.339 1.00 52.47 99 PRO A O 1
#

Radius of gyration: 17.84 Å; chains: 1; bounding box: 46×28×42 Å

pLDDT: mean 86.4, std 10.1, range [49.38, 94.69]

Sequence (99 aa):
MAERTKLPSYMLFSMLNSVLFSVPAHWVWASNGWLHALGLVDIAGAGPVHIVGGFTGLVATLILKPRHGRYVGVVNRPPVMSSPTNAVLGMFMLWSVSP

Foldseek 3Di:
DVPDDDPVRVVVVVVVLVVVLVLVCCLCPPPPRVVVVVVDDDPPCCPSPVVSVVVSVVVVDVVVDDDVPPCPDDDPDDDDDPDPVVVVVVVCVVVPDDD

Organism: Dreissena polymorpha (NCBI:txid45954)

InterPro domains:
  IPR024041 Ammonium transporter AmtB-like domain [PF00909] (1-95)
  IPR029020 Ammonium/urea transporter [G3DSA:1.10.3430.10] (1-99)

Secondary structure (DSSP, 8-state):
-TTT--HHHHHHHHHHHHHHHHHHHHHHHSTT-HHHHTT---SS-IIIIIIHHHHHHHHHHHHH-PPTTTTSSS---PPPPS-HHHHHHHHHHHH----